Protein AF-0000000082826487 (afdb_homodimer)

Nearest PDB structures (foldseek):
  9has-assembly1_AA  TM=6.630E-01  e=3.388E-01  Leviviridae sp.
  8f2u-assembly1_F  TM=4.930E-01  e=2.114E+00  Homo sapiens
  4zp4-assembly1_A  TM=3.853E-01  e=1.980E+00  Mus musculus
  4zqd-assembly2_C  TM=3.863E-01  e=3.807E+00  Mus musculus
  9has-assembly1_AA  TM=6.636E-01  e=4.275E-01  Leviviridae sp.

Structure (mmCIF, N/CA/C/O backbone):
data_AF-0000000082826487-model_v1
#
loop_
_entity.id
_entity.type
_entity.pdbx_description
1 polymer 'Uncharacterized protein'
#
loop_
_atom_site.group_PDB
_atom_site.id
_atom_site.type_symbol
_atom_site.label_atom_id
_atom_site.label_alt_id
_atom_site.label_comp_id
_atom_site.label_asym_id
_atom_site.label_entity_id
_atom_site.label_seq_id
_atom_site.pdbx_PDB_ins_code
_atom_site.Cartn_x
_atom_site.Cartn_y
_atom_site.Cartn_z
_atom_site.occupancy
_atom_site.B_iso_or_equiv
_atom_site.auth_seq_id
_atom_site.auth_comp_id
_atom_site.auth_asym_id
_atom_site.auth_atom_id
_atom_site.pdbx_PDB_model_num
ATOM 1 N N . MET A 1 1 ? -10.523 9 4.219 1 90.69 1 MET A N 1
ATOM 2 C CA . MET A 1 1 ? -9.828 7.992 3.424 1 90.69 1 MET A CA 1
ATOM 3 C C . MET A 1 1 ? -9.422 6.809 4.289 1 90.69 1 MET A C 1
ATOM 5 O O . MET A 1 1 ? -9.039 6.98 5.449 1 90.69 1 MET A O 1
ATOM 9 N N . PHE A 1 2 ? -9.648 5.539 3.699 1 90.88 2 PHE A N 1
ATOM 10 C CA . PHE A 1 2 ? -9.273 4.305 4.379 1 90.88 2 PHE A CA 1
ATOM 11 C C . PHE A 1 2 ? -8.375 3.451 3.492 1 90.88 2 PHE A C 1
ATOM 13 O O . PHE A 1 2 ? -8.664 3.262 2.309 1 90.88 2 PHE A O 1
ATOM 20 N N . THR A 1 3 ? -7.227 3.084 4.102 1 95.75 3 THR A N 1
ATOM 21 C CA . THR A 1 3 ? -6.344 2.127 3.445 1 95.75 3 THR A CA 1
ATOM 22 C C . THR A 1 3 ? -6.402 0.769 4.141 1 95.75 3 THR A C 1
ATOM 24 O O . THR A 1 3 ? -6.414 0.695 5.371 1 95.75 3 THR A O 1
ATOM 27 N N . ALA A 1 4 ? -6.508 -0.257 3.336 1 96.12 4 ALA A N 1
ATOM 28 C CA . ALA A 1 4 ? -6.723 -1.567 3.945 1 96.12 4 ALA A CA 1
ATOM 29 C C . ALA A 1 4 ? -5.953 -2.652 3.197 1 96.12 4 ALA A C 1
ATOM 31 O O . ALA A 1 4 ? -5.559 -2.459 2.045 1 96.12 4 ALA A O 1
ATOM 32 N N . LEU A 1 5 ? -5.633 -3.723 3.859 1 97.25 5 LEU A N 1
ATOM 33 C CA . LEU A 1 5 ? -5.172 -5.004 3.334 1 97.25 5 LEU A CA 1
ATOM 34 C C . LEU A 1 5 ? -6.215 -6.09 3.561 1 97.25 5 LEU A C 1
ATOM 36 O O . LEU A 1 5 ? -6.645 -6.32 4.695 1 97.25 5 LEU A O 1
ATOM 40 N N . LYS A 1 6 ? -6.695 -6.699 2.543 1 96.56 6 LYS A N 1
ATOM 41 C CA . LYS A 1 6 ? -7.66 -7.793 2.627 1 96.56 6 LYS A CA 1
ATOM 42 C C . LYS A 1 6 ? -7.133 -9.047 1.927 1 96.56 6 LYS A C 1
ATOM 44 O O . LYS A 1 6 ? -6.539 -8.953 0.851 1 96.56 6 LYS A O 1
ATOM 49 N N . GLN A 1 7 ? -7.324 -10.156 2.541 1 97.31 7 GLN A N 1
ATOM 50 C CA . GLN A 1 7 ? -7.023 -11.414 1.879 1 97.31 7 GLN A CA 1
ATOM 51 C C . GLN A 1 7 ? -8.172 -11.852 0.968 1 97.31 7 GLN A C 1
ATOM 53 O O . GLN A 1 7 ? -9.32 -11.914 1.398 1 97.31 7 GLN A O 1
ATOM 58 N N . VAL A 1 8 ? -7.824 -12.125 -0.253 1 97.38 8 VAL A N 1
ATOM 59 C CA . VAL A 1 8 ? -8.805 -12.539 -1.252 1 97.38 8 VAL A CA 1
ATOM 60 C C . VAL A 1 8 ? -8.531 -13.984 -1.676 1 97.38 8 VAL A C 1
ATOM 62 O O . VAL A 1 8 ? -7.453 -14.297 -2.176 1 97.38 8 VAL A O 1
ATOM 65 N N . LEU A 1 9 ? -9.508 -14.812 -1.494 1 97.62 9 LEU A N 1
ATOM 66 C CA . LEU A 1 9 ? -9.375 -16.203 -1.909 1 97.62 9 LEU A CA 1
ATOM 67 C C . LEU A 1 9 ? -9.07 -16.297 -3.4 1 97.62 9 LEU A C 1
ATOM 69 O O . LEU A 1 9 ? -9.664 -15.586 -4.207 1 97.62 9 LEU A O 1
ATOM 73 N N . ALA A 1 10 ? -8.141 -17.188 -3.684 1 98.12 10 ALA A N 1
ATOM 74 C CA . ALA A 1 10 ? -7.766 -17.344 -5.086 1 98.12 10 ALA A CA 1
ATOM 75 C C . ALA A 1 10 ? -7.113 -18.703 -5.32 1 98.12 10 ALA A C 1
ATOM 77 O O . ALA A 1 10 ? -6.449 -19.25 -4.434 1 98.12 10 ALA A O 1
ATOM 78 N N . ASP A 1 11 ? -7.305 -19.219 -6.543 1 98.56 11 ASP A N 1
ATOM 79 C CA . ASP A 1 11 ? -6.473 -20.312 -7.039 1 98.56 11 ASP A CA 1
ATOM 80 C C . ASP A 1 11 ? -5.137 -19.797 -7.562 1 98.56 11 ASP A C 1
ATOM 82 O O . ASP A 1 11 ? -5.074 -19.219 -8.648 1 98.56 11 ASP A O 1
ATOM 86 N N . LEU A 1 12 ?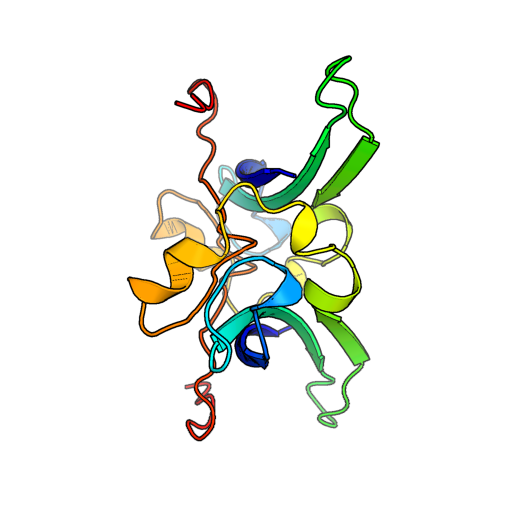 -4.043 -20.078 -6.785 1 98.62 12 LEU A N 1
ATOM 87 C CA . LEU A 1 12 ? -2.744 -19.516 -7.148 1 98.62 12 LEU A CA 1
ATOM 88 C C . LEU A 1 12 ? -1.982 -20.469 -8.07 1 98.62 12 LEU A C 1
ATOM 90 O O . LEU A 1 12 ? -0.82 -20.219 -8.398 1 98.62 12 LEU A O 1
ATOM 94 N N . THR A 1 13 ? -2.545 -21.516 -8.57 1 98.06 13 THR A N 1
ATOM 95 C CA . THR A 1 13 ? -1.834 -22.531 -9.352 1 98.06 13 THR A CA 1
ATOM 96 C C . THR A 1 13 ? -1.297 -21.922 -10.648 1 98.06 13 THR A C 1
ATOM 98 O O . THR A 1 13 ? -0.226 -22.312 -11.117 1 98.06 13 THR A O 1
ATOM 101 N N . LEU A 1 14 ? -2.014 -20.969 -11.188 1 96.12 14 LEU A N 1
ATOM 102 C CA . LEU A 1 14 ? -1.577 -20.344 -12.422 1 96.12 14 LEU A CA 1
ATOM 103 C C . LEU A 1 14 ? -0.259 -19.594 -12.219 1 96.12 14 LEU A C 1
ATOM 105 O O . LEU A 1 14 ? 0.452 -19.312 -13.188 1 96.12 14 LEU A O 1
ATOM 109 N N . TYR A 1 15 ? 0.013 -19.312 -11.008 1 97.62 15 TYR A N 1
ATOM 110 C CA . TYR A 1 15 ? 1.234 -18.578 -10.703 1 97.62 15 TYR A CA 1
ATOM 111 C C . TYR A 1 15 ? 2.287 -19.484 -10.094 1 97.62 15 TYR A C 1
ATOM 113 O O . TYR A 1 15 ? 3.377 -19.047 -9.734 1 97.62 15 TYR A O 1
ATOM 121 N N . GLY A 1 16 ? 1.922 -20.797 -9.883 1 98.06 16 GLY A N 1
ATOM 122 C CA . GLY A 1 16 ? 2.871 -21.719 -9.297 1 98.06 16 GLY A CA 1
ATOM 123 C C . GLY A 1 16 ? 2.703 -21.875 -7.793 1 98.06 16 GLY A C 1
ATOM 124 O O . GLY A 1 16 ? 3.625 -22.312 -7.105 1 98.06 16 GLY A O 1
ATOM 125 N N . GLY A 1 17 ? 1.586 -21.391 -7.246 1 98.38 17 GLY A N 1
ATOM 126 C CA . GLY A 1 17 ? 1.3 -21.484 -5.824 1 98.38 17 GLY A CA 1
ATOM 127 C C . GLY A 1 17 ? 0.197 -22.484 -5.504 1 98.38 17 GLY A C 1
ATOM 128 O O . GLY A 1 17 ? -0.167 -23.297 -6.348 1 98.38 17 GLY A O 1
ATOM 129 N N . PRO A 1 18 ? -0.255 -22.438 -4.27 1 98.44 18 PRO A N 1
ATOM 130 C CA . PRO A 1 18 ? -1.295 -23.391 -3.869 1 98.44 18 PRO A CA 1
ATOM 131 C C . PRO A 1 18 ? -2.646 -23.094 -4.516 1 98.44 18 PRO A C 1
ATOM 133 O O . PRO A 1 18 ? -2.945 -21.938 -4.824 1 98.44 18 PRO A O 1
ATOM 136 N N . ALA A 1 19 ? -3.518 -24.109 -4.664 1 98.31 19 ALA A N 1
ATOM 137 C CA . ALA A 1 19 ? -4.852 -23.969 -5.238 1 98.31 19 ALA A CA 1
ATOM 138 C C . ALA A 1 19 ? -5.773 -23.203 -4.293 1 98.31 19 ALA A C 1
ATOM 140 O O . ALA A 1 19 ? -6.59 -22.391 -4.73 1 98.31 19 ALA A O 1
ATOM 141 N N . ASP A 1 20 ? -5.602 -23.453 -2.994 1 97.94 20 ASP A N 1
ATOM 142 C CA . ASP A 1 20 ? -6.414 -22.797 -1.979 1 97.94 20 ASP A CA 1
ATOM 143 C C . ASP A 1 20 ? -5.66 -21.625 -1.346 1 97.94 20 ASP A C 1
ATOM 145 O O . ASP A 1 20 ? -5.547 -21.547 -0.12 1 97.94 20 ASP A O 1
ATOM 149 N N . GLY A 1 21 ? -5.273 -20.672 -2.236 1 98.25 21 GLY A N 1
ATOM 150 C CA . GLY A 1 21 ? -4.445 -19.594 -1.744 1 98.25 21 GLY A CA 1
ATOM 151 C C . GLY A 1 21 ? -5.211 -18.297 -1.556 1 98.25 21 GLY A C 1
ATOM 152 O O . GLY A 1 21 ? -6.441 -18.281 -1.633 1 98.25 21 GLY A O 1
ATOM 153 N N . TYR A 1 22 ? -4.52 -17.25 -1.188 1 98.38 22 TYR A N 1
ATOM 154 C CA . TYR A 1 22 ? -5.016 -15.891 -1.024 1 98.38 22 TYR A CA 1
ATOM 155 C C . TYR A 1 22 ? -4.031 -14.883 -1.605 1 98.38 22 TYR A C 1
ATOM 157 O O . TYR A 1 22 ? -2.816 -15.07 -1.52 1 98.38 22 TYR A O 1
ATOM 165 N N . PHE A 1 23 ? -4.605 -13.797 -2.197 1 98.25 23 PHE A N 1
ATOM 166 C CA . PHE A 1 23 ? -3.816 -12.594 -2.447 1 98.25 23 PHE A CA 1
ATOM 167 C C . PHE A 1 23 ? -3.893 -11.641 -1.261 1 98.25 23 PHE A C 1
ATOM 169 O O . PHE A 1 23 ? -4.953 -11.484 -0.654 1 98.25 23 PHE A O 1
ATOM 176 N N . ASP A 1 24 ? -2.846 -11.047 -0.931 1 97.38 24 ASP A N 1
ATOM 177 C CA . ASP A 1 24 ? -2.926 -9.766 -0.223 1 97.38 24 ASP A CA 1
ATOM 178 C C . ASP A 1 24 ? -3.334 -8.641 -1.168 1 97.38 24 ASP A C 1
ATOM 180 O O . ASP A 1 24 ? -2.582 -8.281 -2.076 1 97.38 24 ASP A O 1
ATOM 184 N N . ASN A 1 25 ? -4.535 -8.109 -0.946 1 97.75 25 ASN A N 1
ATOM 185 C CA . ASN A 1 25 ? -5.035 -7.027 -1.784 1 97.75 25 ASN A CA 1
ATOM 186 C C . ASN A 1 25 ? -5.062 -5.699 -1.029 1 97.75 25 ASN A C 1
ATOM 188 O O . ASN A 1 25 ? -5.852 -5.527 -0.101 1 97.75 25 ASN A O 1
ATOM 192 N N . TYR A 1 26 ? -4.156 -4.773 -1.358 1 97.31 26 TYR A N 1
ATOM 193 C CA . TYR A 1 26 ? -4.094 -3.436 -0.778 1 97.31 26 TYR A CA 1
ATOM 194 C C . TYR A 1 26 ? -5.07 -2.494 -1.472 1 97.31 26 TYR A C 1
ATOM 196 O O . TYR A 1 26 ? -5.188 -2.508 -2.699 1 97.31 26 TYR A O 1
ATOM 204 N N . SER A 1 27 ? -5.762 -1.698 -0.681 1 96.81 27 SER A N 1
ATOM 205 C CA . SER A 1 27 ? -6.766 -0.821 -1.273 1 96.81 27 SER A CA 1
ATOM 206 C C . SER A 1 27 ? -6.785 0.539 -0.584 1 96.81 27 SER A C 1
ATOM 208 O O . SER A 1 27 ? -6.301 0.678 0.541 1 96.81 27 SER A O 1
ATOM 210 N N . ILE A 1 28 ? -7.207 1.545 -1.318 1 96.44 28 ILE A N 1
ATOM 211 C CA . ILE A 1 28 ? -7.508 2.893 -0.847 1 96.44 28 ILE A CA 1
ATOM 212 C C . ILE A 1 28 ? -8.961 3.238 -1.166 1 96.44 28 ILE A C 1
ATOM 214 O O . ILE A 1 28 ? -9.414 3.045 -2.295 1 96.44 28 ILE A O 1
ATOM 218 N N . GLN A 1 29 ? -9.672 3.666 -0.115 1 95.38 29 GLN A N 1
ATOM 219 C CA . GLN A 1 29 ? -11.047 4.07 -0.372 1 95.38 29 GLN A CA 1
ATOM 220 C C . GLN A 1 29 ? -11.352 5.426 0.261 1 95.38 29 GLN A C 1
ATOM 222 O O . GLN A 1 29 ? -10.797 5.766 1.307 1 95.38 29 GLN A O 1
ATOM 227 N N . LYS A 1 30 ? -12.086 6.188 -0.453 1 93.94 30 LYS A N 1
ATOM 228 C CA . LYS A 1 30 ? -12.641 7.422 0.096 1 93.94 30 LYS A CA 1
ATOM 229 C C . LYS A 1 30 ? -14.156 7.336 0.226 1 93.94 30 LYS A C 1
ATOM 231 O O . LYS A 1 30 ? -14.844 6.906 -0.705 1 93.94 30 LYS A O 1
ATOM 236 N N . VAL A 1 31 ? -14.594 7.68 1.401 1 92.38 31 VAL A N 1
ATOM 237 C CA . VAL A 1 31 ? -16.031 7.645 1.679 1 92.38 31 VAL A CA 1
ATOM 238 C C . VAL A 1 31 ? -16.5 9.031 2.096 1 92.38 31 VAL A C 1
ATOM 240 O O . VAL A 1 31 ? -15.758 9.797 2.703 1 92.38 31 VAL A O 1
ATOM 243 N N . ASP A 1 32 ? -17.75 9.32 1.634 1 93.19 32 ASP A N 1
ATOM 244 C CA . ASP A 1 32 ? -18.391 10.5 2.201 1 93.19 32 ASP A CA 1
ATOM 245 C C . ASP A 1 32 ? -18.703 10.297 3.684 1 93.19 32 ASP A C 1
ATOM 247 O O . ASP A 1 32 ? -19.422 9.375 4.055 1 93.19 32 ASP A O 1
ATOM 251 N N . LEU A 1 33 ? -18.094 11.188 4.414 1 85.62 33 LEU A N 1
ATOM 252 C CA . LEU A 1 33 ? -18.203 10.969 5.852 1 85.62 33 LEU A CA 1
ATOM 253 C C . LEU A 1 33 ? -19.625 11.242 6.332 1 85.62 33 LEU A C 1
ATOM 255 O O . LEU A 1 33 ? -20.062 10.68 7.344 1 85.62 33 LEU A O 1
ATOM 259 N N . GLU A 1 34 ? -20.375 12.109 5.598 1 93.12 34 GLU A N 1
ATOM 260 C CA . GLU A 1 34 ? -21.734 12.461 5.992 1 93.12 34 GLU A CA 1
ATOM 261 C C . GLU A 1 34 ? -22.734 11.398 5.539 1 93.12 34 GLU A C 1
ATOM 263 O O . GLU A 1 34 ? -23.594 10.977 6.309 1 93.12 34 GLU A O 1
ATOM 268 N N . THR A 1 35 ? -22.594 10.828 4.375 1 95.19 35 THR A N 1
ATOM 269 C CA . THR A 1 35 ? -23.594 9.93 3.799 1 95.19 35 THR A CA 1
ATOM 270 C C . THR A 1 35 ? -23.125 8.484 3.883 1 95.19 35 THR A C 1
ATOM 272 O O . THR A 1 35 ? -23.938 7.559 3.789 1 95.19 35 THR A O 1
ATOM 275 N N . GLY A 1 36 ? -21.844 8.281 3.918 1 90.94 36 GLY A N 1
ATOM 276 C CA . GLY A 1 36 ? -21.281 6.945 3.91 1 90.94 36 GLY A CA 1
ATOM 277 C C . GLY A 1 36 ? -21.062 6.391 2.514 1 90.94 36 GLY A C 1
ATOM 278 O O . GLY A 1 36 ? -20.703 5.227 2.35 1 90.94 36 GLY A O 1
ATOM 279 N N . GLU A 1 37 ? -21.266 7.242 1.544 1 95.44 37 GLU A N 1
ATOM 280 C CA . GLU A 1 37 ? -21.141 6.797 0.159 1 95.44 37 GLU A CA 1
ATOM 281 C C . GLU A 1 37 ? -19.688 6.652 -0.251 1 95.44 37 GLU A C 1
ATOM 283 O O . GLU A 1 37 ? -18.844 7.496 0.089 1 95.44 37 GLU A O 1
ATOM 288 N N . LEU A 1 38 ? -19.391 5.516 -1.024 1 94.75 38 LEU A N 1
ATOM 289 C CA . LEU A 1 38 ? -18.047 5.309 -1.578 1 94.75 38 LEU A CA 1
ATOM 290 C C . LEU A 1 38 ? -17.781 6.285 -2.715 1 94.75 38 LEU A C 1
ATOM 292 O O . LEU A 1 38 ? -18.484 6.289 -3.723 1 94.75 38 LEU A O 1
ATOM 296 N N . LEU A 1 39 ? -16.766 7.191 -2.527 1 94.38 39 LEU A N 1
ATOM 297 C CA . LEU A 1 39 ? -16.422 8.211 -3.514 1 94.38 39 LEU A CA 1
ATOM 298 C C . LEU A 1 39 ? -15.312 7.734 -4.434 1 94.38 39 LEU A C 1
ATOM 300 O O . LEU A 1 39 ? -15.258 8.109 -5.605 1 94.38 39 LEU A O 1
ATOM 304 N N . PHE A 1 40 ? -14.484 6.969 -3.955 1 93.94 40 PHE A N 1
ATOM 305 C CA . PHE A 1 40 ? -13.305 6.5 -4.676 1 93.94 40 PHE A CA 1
ATOM 306 C C . PHE A 1 40 ? -12.852 5.141 -4.152 1 93.94 40 PHE A C 1
ATOM 308 O O . PHE A 1 40 ? -12.898 4.891 -2.945 1 93.94 40 PHE A O 1
ATOM 315 N N . PHE A 1 41 ? -12.469 4.242 -4.992 1 95.94 41 PHE A N 1
ATOM 316 C CA . PHE A 1 41 ? -11.914 2.953 -4.605 1 95.94 41 PHE A CA 1
ATOM 317 C C . PHE A 1 41 ? -10.812 2.525 -5.57 1 95.94 41 PHE A C 1
ATOM 319 O O . PHE A 1 41 ? -11 2.564 -6.785 1 95.94 41 PHE A O 1
ATOM 326 N N . TRP A 1 42 ? -9.68 2.32 -5.059 1 96.31 42 TRP A N 1
ATOM 327 C CA . TRP A 1 42 ? -8.523 1.783 -5.777 1 96.31 42 TRP A CA 1
ATOM 328 C C . TRP A 1 42 ? -7.98 0.541 -5.082 1 96.31 42 TRP A C 1
ATOM 330 O O . TRP A 1 42 ? -7.91 0.491 -3.85 1 96.31 42 TRP A O 1
ATOM 340 N N . ASN A 1 43 ? -7.691 -0.5 -5.789 1 96.69 43 ASN A N 1
ATOM 341 C CA . ASN A 1 43 ? -6.988 -1.634 -5.199 1 96.69 43 ASN A CA 1
ATOM 342 C C . ASN A 1 43 ? -5.895 -2.156 -6.121 1 96.69 43 ASN A C 1
ATOM 344 O O . ASN A 1 43 ? -6.012 -2.064 -7.348 1 96.69 43 ASN A O 1
ATOM 348 N N . VAL A 1 44 ? -4.871 -2.734 -5.613 1 96.69 44 VAL A N 1
ATOM 349 C CA . VAL A 1 44 ? -3.65 -3.059 -6.348 1 96.69 44 VAL A CA 1
ATOM 350 C C . VAL A 1 44 ? -3.93 -4.184 -7.344 1 96.69 44 VAL A C 1
ATOM 352 O O . VAL A 1 44 ? -3.393 -4.184 -8.453 1 96.69 44 VAL A O 1
ATOM 355 N N . LEU A 1 45 ? -4.816 -5.117 -7.062 1 97.25 45 LEU A N 1
ATOM 356 C CA . LEU A 1 45 ? -5.055 -6.262 -7.941 1 97.25 45 LEU A CA 1
ATOM 357 C C . LEU A 1 45 ? -5.723 -5.816 -9.234 1 97.25 45 LEU A C 1
ATOM 359 O O . LEU A 1 45 ? -5.633 -6.508 -10.258 1 97.25 45 LEU A O 1
ATOM 363 N N . ALA A 1 46 ? -6.383 -4.605 -9.195 1 95.31 46 ALA A N 1
ATOM 364 C CA . ALA A 1 46 ? -7.035 -4.074 -10.391 1 95.31 46 ALA A CA 1
ATOM 365 C C . ALA A 1 46 ? -6.027 -3.369 -11.297 1 95.31 46 ALA A C 1
ATOM 367 O O . ALA A 1 46 ? -6.324 -3.084 -12.461 1 95.31 46 ALA A O 1
ATOM 368 N N . HIS A 1 47 ? -4.781 -3.111 -10.828 1 93.44 47 HIS A N 1
ATOM 369 C CA . HIS A 1 47 ? -3.895 -2.223 -11.578 1 93.44 47 HIS A CA 1
ATOM 370 C C . HIS A 1 47 ? -2.535 -2.871 -11.812 1 93.44 47 HIS A C 1
ATOM 372 O O . HIS A 1 47 ? -1.791 -2.457 -12.703 1 93.44 47 HIS A O 1
ATOM 378 N N . VAL A 1 48 ? -2.211 -3.846 -10.977 1 94.19 48 VAL A N 1
ATOM 379 C CA . VAL A 1 48 ? -0.903 -4.484 -11.078 1 94.19 48 VAL A CA 1
ATOM 380 C C . VAL A 1 48 ? -1.076 -5.992 -11.25 1 94.19 48 VAL A C 1
ATOM 382 O O . VAL A 1 48 ? -1.81 -6.633 -10.492 1 94.19 48 VAL A O 1
ATOM 385 N N . ASP A 1 49 ? -0.385 -6.566 -12.195 1 94.62 49 ASP A N 1
ATOM 386 C CA . ASP A 1 49 ? -0.416 -8.008 -12.422 1 94.62 49 ASP A CA 1
ATOM 387 C C . ASP A 1 49 ? 0.447 -8.742 -11.398 1 94.62 49 ASP A C 1
ATOM 389 O O . ASP A 1 49 ? 1.66 -8.539 -11.336 1 94.62 49 ASP A O 1
ATOM 393 N N . PRO A 1 50 ? -0.177 -9.648 -10.594 1 96.44 50 PRO A N 1
ATOM 394 C CA . PRO A 1 50 ? 0.623 -10.391 -9.617 1 96.44 50 PRO A CA 1
ATOM 395 C C . PRO A 1 50 ? 1.771 -11.164 -10.266 1 96.44 50 PRO A C 1
ATOM 397 O O . PRO A 1 50 ? 2.754 -11.492 -9.594 1 96.44 50 PRO A O 1
ATOM 400 N N . GLU A 1 51 ? 1.644 -11.383 -11.508 1 94.38 51 GLU A N 1
ATOM 401 C CA . GLU A 1 51 ? 2.699 -12.102 -12.211 1 94.38 51 GLU A CA 1
ATOM 402 C C . GLU A 1 51 ? 4.012 -11.32 -12.188 1 94.38 51 GLU A C 1
ATOM 404 O O . GLU A 1 51 ? 5.086 -11.898 -12.359 1 94.38 51 GLU A O 1
ATOM 409 N N . ASP A 1 52 ? 3.889 -10.031 -11.984 1 92.81 52 ASP A N 1
ATOM 410 C CA . ASP A 1 52 ? 5.066 -9.172 -11.992 1 92.81 52 ASP A CA 1
ATOM 411 C C . ASP A 1 52 ? 5.785 -9.219 -10.641 1 92.81 52 ASP A C 1
ATOM 413 O O . ASP A 1 52 ? 6.852 -8.625 -10.484 1 92.81 52 ASP A O 1
ATOM 417 N N . SER A 1 53 ? 5.207 -9.969 -9.664 1 94.38 53 SER A N 1
ATOM 418 C CA . SER A 1 53 ? 5.762 -9.992 -8.312 1 94.38 53 SER A CA 1
ATOM 419 C C . SER A 1 53 ? 7.18 -10.555 -8.305 1 94.38 53 SER A C 1
ATOM 421 O O . SER A 1 53 ? 7.477 -11.508 -9.031 1 94.38 53 SER A O 1
ATOM 423 N N . MET A 1 54 ? 8.016 -9.977 -7.422 1 91.62 54 MET A N 1
ATOM 424 C CA . MET A 1 54 ? 9.359 -10.516 -7.223 1 91.62 54 MET A CA 1
ATOM 425 C C . MET A 1 54 ? 9.336 -11.703 -6.258 1 91.62 54 MET A C 1
ATOM 427 O O . MET A 1 54 ? 10.312 -12.445 -6.152 1 91.62 54 MET A O 1
ATOM 431 N N . LEU A 1 55 ? 8.273 -11.844 -5.547 1 94.94 55 LEU A N 1
ATOM 432 C CA . LEU A 1 55 ? 8.078 -12.984 -4.66 1 94.94 55 LEU A CA 1
ATOM 433 C C . LEU A 1 55 ? 7.332 -14.109 -5.379 1 94.94 55 LEU A C 1
ATOM 435 O O . LEU A 1 55 ? 6.297 -13.875 -6.004 1 94.94 55 LEU A O 1
ATOM 439 N N . PRO A 1 56 ? 7.91 -15.289 -5.348 1 97.06 56 PRO A N 1
ATOM 440 C CA . PRO A 1 56 ? 7.199 -16.391 -6.008 1 97.06 56 PRO A CA 1
ATOM 441 C C . PRO A 1 56 ? 5.914 -16.781 -5.281 1 97.06 56 PRO A C 1
ATOM 443 O O . PRO A 1 56 ? 5.855 -16.734 -4.051 1 97.06 56 PRO A O 1
ATOM 446 N N . ALA A 1 57 ? 4.902 -17.219 -6.004 1 98.25 57 ALA A N 1
ATOM 447 C CA . ALA A 1 57 ? 3.631 -17.625 -5.414 1 98.25 57 ALA A CA 1
ATOM 448 C C . ALA A 1 57 ? 3.818 -18.828 -4.484 1 98.25 57 ALA A C 1
ATOM 450 O O . ALA A 1 57 ? 3.027 -19.031 -3.559 1 98.25 57 ALA A O 1
ATOM 451 N N . SER A 1 58 ? 4.816 -19.562 -4.688 1 98.25 58 SER A N 1
ATOM 452 C CA . SER A 1 58 ? 5.098 -20.719 -3.838 1 98.25 58 SER A CA 1
ATOM 453 C C . SER A 1 58 ? 5.422 -20.281 -2.412 1 98.25 58 SER A C 1
ATOM 455 O O . SER A 1 58 ? 5.309 -21.078 -1.478 1 98.25 58 SER A O 1
ATOM 457 N N . SER A 1 59 ? 5.832 -19.016 -2.275 1 97.94 59 SER A N 1
ATOM 458 C CA . SER A 1 59 ? 6.117 -18.531 -0.935 1 97.94 59 SER A CA 1
ATOM 459 C C . SER A 1 59 ? 4.863 -18.516 -0.068 1 97.94 59 SER A C 1
ATOM 461 O O . SER A 1 59 ? 4.949 -18.484 1.161 1 97.94 59 SER A O 1
ATOM 463 N N . ALA A 1 60 ? 3.676 -18.609 -0.658 1 98.25 60 ALA A N 1
ATOM 464 C CA . ALA A 1 60 ? 2.408 -18.625 0.067 1 98.25 60 ALA A CA 1
ATOM 465 C C . ALA A 1 60 ? 2.33 -19.828 1.008 1 98.25 60 ALA A C 1
ATOM 467 O O . ALA A 1 60 ? 1.753 -19.734 2.094 1 98.25 60 ALA A O 1
ATOM 468 N N . ALA A 1 61 ? 2.924 -20.891 0.645 1 97.56 61 ALA A N 1
ATOM 469 C CA . ALA A 1 61 ? 2.844 -22.125 1.412 1 97.56 61 ALA A CA 1
ATOM 470 C C . ALA A 1 61 ? 3.396 -21.938 2.822 1 97.56 61 ALA A C 1
ATOM 472 O O . ALA A 1 61 ? 2.947 -22.594 3.766 1 97.56 61 ALA A O 1
ATOM 473 N N . SER A 1 62 ? 4.305 -20.969 2.955 1 97.44 62 SER A N 1
ATOM 474 C CA . SER A 1 62 ? 4.934 -20.734 4.25 1 97.44 62 SER A CA 1
ATOM 475 C C . SER A 1 62 ? 4.223 -19.625 5.016 1 97.44 62 SER A C 1
ATOM 477 O O . SER A 1 62 ? 4.664 -19.234 6.094 1 97.44 62 SER A O 1
ATOM 479 N N . SER A 1 63 ? 3.229 -19.094 4.516 1 97 63 SER A N 1
ATOM 480 C CA . SER A 1 63 ? 2.508 -17.969 5.113 1 97 63 SER A CA 1
ATOM 481 C C . SER A 1 63 ? 1 -18.188 5.047 1 97 63 SER A C 1
ATOM 483 O O . SER A 1 63 ? 0.263 -17.312 4.578 1 97 63 SER A O 1
ATOM 485 N N . HIS A 1 64 ? 0.517 -19.406 5.465 1 97.25 64 HIS A N 1
ATOM 486 C CA . HIS A 1 64 ? -0.906 -19.734 5.539 1 97.25 64 HIS A CA 1
ATOM 487 C C . HIS A 1 64 ? -1.566 -19.625 4.168 1 97.25 64 HIS A C 1
ATOM 489 O O . HIS A 1 64 ? -2.717 -19.188 4.062 1 97.25 64 HIS A O 1
ATOM 495 N N . ASN A 1 65 ? -0.816 -19.859 3.078 1 98.25 65 ASN A N 1
ATOM 496 C CA . ASN A 1 65 ? -1.231 -19.844 1.679 1 98.25 65 ASN A CA 1
ATOM 497 C C . ASN A 1 65 ? -1.593 -18.438 1.215 1 98.25 65 ASN A C 1
ATOM 499 O O . ASN A 1 65 ? -2.377 -18.266 0.278 1 98.25 65 ASN A O 1
ATOM 503 N N . ILE A 1 66 ? -1.08 -17.391 1.969 1 97.81 66 ILE A N 1
ATOM 504 C CA . ILE A 1 66 ? -1.224 -15.992 1.56 1 97.81 66 ILE A CA 1
ATOM 505 C C . ILE A 1 66 ? -0.002 -15.562 0.75 1 97.81 66 ILE A C 1
ATOM 507 O O . ILE A 1 66 ? 1.135 -15.695 1.211 1 97.81 66 ILE A O 1
ATOM 511 N N . TRP A 1 67 ? -0.244 -15.156 -0.48 1 98.25 67 TRP A N 1
ATOM 512 C CA . TRP A 1 67 ? 0.817 -14.602 -1.314 1 98.25 67 TRP A CA 1
ATOM 513 C C . TRP A 1 67 ? 0.848 -13.078 -1.219 1 98.25 67 TRP A C 1
ATOM 515 O O . TRP A 1 67 ? -0.051 -12.398 -1.722 1 98.25 67 TRP A O 1
ATOM 525 N N . ASP A 1 68 ? 1.872 -12.531 -0.566 1 97 68 ASP A N 1
ATOM 526 C CA . ASP A 1 68 ? 2.082 -11.086 -0.52 1 97 68 ASP A CA 1
ATOM 527 C C . ASP A 1 68 ? 2.834 -10.602 -1.757 1 97 68 ASP A C 1
ATOM 529 O O . ASP A 1 68 ? 3.965 -10.117 -1.654 1 97 68 ASP A O 1
ATOM 533 N N . CYS A 1 69 ? 2.186 -10.672 -2.805 1 96.38 69 CYS A N 1
ATOM 534 C CA . CYS A 1 69 ? 2.84 -10.445 -4.09 1 96.38 69 CYS A CA 1
ATOM 535 C C . CYS A 1 69 ? 3.232 -8.984 -4.25 1 96.38 69 CYS A C 1
ATOM 537 O O . CYS A 1 69 ? 4.02 -8.641 -5.133 1 96.38 69 CYS A O 1
ATOM 539 N N . PHE A 1 70 ? 2.756 -8.07 -3.318 1 96.38 70 PHE A N 1
ATOM 540 C CA . PHE A 1 70 ? 3.078 -6.648 -3.398 1 96.38 70 PHE A CA 1
ATOM 541 C C . PHE A 1 70 ? 3.725 -6.164 -2.105 1 96.38 70 PHE A C 1
ATOM 543 O O . PHE A 1 70 ? 3.482 -5.039 -1.666 1 96.38 70 PHE A O 1
ATOM 550 N N . HIS A 1 71 ? 4.43 -7.004 -1.507 1 93.75 71 HIS A N 1
ATOM 551 C CA . HIS A 1 71 ? 5.141 -6.66 -0.281 1 93.75 71 HIS A CA 1
ATOM 552 C C . HIS A 1 71 ? 5.969 -5.391 -0.462 1 93.75 71 HIS A C 1
ATOM 554 O O . HIS A 1 71 ? 6.695 -5.254 -1.446 1 93.75 71 HIS A O 1
ATOM 560 N N . VAL A 1 72 ? 5.852 -4.473 0.424 1 94.5 72 VAL A N 1
ATOM 561 C CA . VAL A 1 72 ? 6.523 -3.182 0.32 1 94.5 72 VAL A CA 1
ATOM 562 C C . VAL A 1 72 ? 7.84 -3.217 1.09 1 94.5 72 VAL A C 1
ATOM 564 O O . VAL A 1 72 ? 7.867 -3.578 2.27 1 94.5 72 VAL A O 1
ATOM 567 N N . ASN A 1 73 ? 8.945 -2.807 0.401 1 91.31 73 ASN A N 1
ATOM 568 C CA . ASN A 1 73 ? 10.266 -2.67 1.017 1 91.31 73 ASN A CA 1
ATOM 569 C C . ASN A 1 73 ? 10.555 -1.223 1.4 1 91.31 73 ASN A C 1
ATOM 571 O O . ASN A 1 73 ? 10.273 -0.303 0.633 1 91.31 73 ASN A O 1
ATOM 575 N N . SER A 1 74 ? 11.055 -1.066 2.572 1 91.75 74 SER A N 1
ATOM 576 C CA . SER A 1 74 ? 11.484 0.279 2.941 1 91.75 74 SER A CA 1
ATOM 577 C C . SER A 1 74 ? 12.781 0.659 2.236 1 91.75 74 SER A C 1
ATOM 579 O O . SER A 1 74 ? 13.695 -0.161 2.119 1 91.75 74 SER A O 1
ATOM 581 N N . VAL A 1 75 ? 12.766 1.816 1.648 1 87 75 VAL A N 1
ATOM 582 C CA . VAL A 1 75 ? 13.961 2.309 0.981 1 87 75 VAL A CA 1
ATOM 583 C C . VAL A 1 75 ? 14.547 3.48 1.767 1 87 75 VAL A C 1
ATOM 585 O O . VAL A 1 75 ? 13.836 4.434 2.096 1 87 75 VAL A O 1
ATOM 588 N N . GLU A 1 76 ? 15.562 3.275 2.508 1 71.25 76 GLU A N 1
ATOM 589 C CA . GLU A 1 76 ? 16.281 4.371 3.156 1 71.25 76 GLU A CA 1
ATOM 590 C C . GLU A 1 76 ? 17.156 5.129 2.16 1 71.25 76 GLU A C 1
ATOM 592 O O . GLU A 1 76 ? 17.734 4.527 1.261 1 71.25 76 GLU A O 1
ATOM 597 N N . GLU A 1 77 ? 16.891 6.445 2.186 1 59.94 77 GLU A N 1
ATOM 598 C CA . GLU A 1 77 ? 17.859 7.199 1.39 1 59.94 77 GLU A CA 1
ATOM 599 C C . GLU A 1 77 ? 19.297 6.863 1.793 1 59.94 77 GLU A C 1
ATOM 601 O O . GLU A 1 77 ? 19.609 6.766 2.982 1 59.94 77 GLU A O 1
ATOM 606 N N . GLY A 1 78 ? 20.094 6.438 0.847 1 54.34 78 GLY A N 1
ATOM 607 C CA . GLY A 1 78 ? 21.484 6.012 0.925 1 54.34 78 GLY A CA 1
ATOM 608 C C . GLY A 1 78 ? 21.656 4.504 0.884 1 54.34 78 GLY A C 1
ATOM 609 O O . GLY A 1 78 ? 22.766 3.998 0.823 1 54.34 78 GLY A O 1
ATOM 610 N N . ARG A 1 79 ? 20.594 3.982 1.386 1 46.84 79 ARG A N 1
ATOM 611 C CA . ARG A 1 79 ? 20.828 2.545 1.349 1 46.84 79 ARG A CA 1
ATOM 612 C C . ARG A 1 79 ? 20.406 1.953 0.007 1 46.84 79 ARG A C 1
ATOM 614 O O . ARG A 1 79 ? 19.344 2.299 -0.524 1 46.84 79 ARG A O 1
ATOM 621 N N . THR A 1 80 ? 21.281 1.601 -0.756 1 40.56 80 THR A N 1
ATOM 622 C CA . THR A 1 80 ? 21.156 0.836 -1.991 1 40.56 80 THR A CA 1
ATOM 623 C C . THR A 1 80 ? 20.25 -0.375 -1.781 1 40.56 80 THR A C 1
ATOM 625 O O . THR A 1 80 ? 20.391 -1.104 -0.798 1 40.56 80 THR A O 1
ATOM 628 N N . ILE A 1 81 ? 19.078 -0.383 -2.404 1 45.75 81 ILE A N 1
ATOM 629 C CA . ILE A 1 81 ? 18.234 -1.568 -2.402 1 45.75 81 ILE A CA 1
ATOM 630 C C . ILE A 1 81 ? 19.016 -2.764 -2.945 1 45.75 81 ILE A C 1
ATOM 632 O O . ILE A 1 81 ? 19.562 -2.705 -4.047 1 45.75 81 ILE A O 1
ATOM 636 N N . HIS A 1 82 ? 19.547 -3.604 -2.025 1 39.88 82 HIS A N 1
ATOM 637 C CA . HIS A 1 82 ? 20.203 -4.809 -2.512 1 39.88 82 HIS A CA 1
ATOM 638 C C . HIS A 1 82 ? 19.203 -5.941 -2.717 1 39.88 82 HIS A C 1
ATOM 640 O O . HIS A 1 82 ? 18.328 -6.156 -1.884 1 39.88 82 HIS A O 1
ATOM 646 N N . PHE A 1 83 ? 18.938 -6.125 -3.951 1 40.97 83 PHE A N 1
ATOM 647 C CA . PHE A 1 83 ? 18.203 -7.328 -4.336 1 40.97 83 PHE A CA 1
ATOM 648 C C . PHE A 1 83 ? 19.094 -8.555 -4.25 1 40.97 83 PHE A C 1
ATOM 650 O O . PHE A 1 83 ? 20.203 -8.562 -4.793 1 40.97 83 PHE A O 1
ATOM 657 N N . SER A 1 84 ? 19.281 -8.945 -2.994 1 37.47 84 SER A N 1
ATOM 658 C CA . SER A 1 84 ? 20.031 -10.188 -3.049 1 37.47 84 SER A CA 1
ATOM 659 C C . SER A 1 84 ? 19.141 -11.359 -3.439 1 37.47 84 SER A C 1
ATOM 661 O O . SER A 1 84 ? 17.938 -11.344 -3.178 1 37.47 84 SER A O 1
ATOM 663 N N . MET B 1 1 ? 8.664 -6.074 -11.148 1 90.69 1 MET B N 1
ATOM 664 C CA . MET B 1 1 ? 7.949 -5.055 -10.391 1 90.69 1 MET B CA 1
ATOM 665 C C . MET B 1 1 ? 8.555 -4.895 -8.992 1 90.69 1 MET B C 1
ATOM 667 O O . MET B 1 1 ? 8.961 -5.879 -8.375 1 90.69 1 MET B O 1
ATOM 671 N N . PHE B 1 2 ? 8.703 -3.541 -8.57 1 90.88 2 PHE B N 1
ATOM 672 C CA . PHE B 1 2 ? 9.227 -3.217 -7.246 1 90.88 2 PHE B CA 1
ATOM 673 C C . PHE B 1 2 ? 8.266 -2.299 -6.496 1 90.88 2 PHE B C 1
ATOM 675 O O . PHE B 1 2 ? 7.773 -1.316 -7.059 1 90.88 2 PHE B O 1
ATOM 682 N N . THR B 1 3 ? 7.941 -2.781 -5.273 1 95.69 3 THR B N 1
ATOM 683 C CA . THR B 1 3 ? 7.16 -1.94 -4.375 1 95.69 3 THR B CA 1
ATOM 684 C C . THR B 1 3 ? 8.031 -1.411 -3.238 1 95.69 3 THR B C 1
ATOM 686 O O . THR B 1 3 ? 8.836 -2.152 -2.668 1 95.69 3 THR B O 1
ATOM 689 N N . ALA B 1 4 ? 7.891 -0.118 -2.98 1 96.19 4 ALA B N 1
ATOM 690 C CA . ALA B 1 4 ? 8.805 0.479 -2.008 1 96.19 4 ALA B CA 1
ATOM 691 C C . ALA B 1 4 ? 8.078 1.501 -1.134 1 96.19 4 ALA B C 1
ATOM 693 O O . ALA B 1 4 ? 7.012 1.995 -1.5 1 96.19 4 ALA B O 1
ATOM 694 N N . LEU B 1 5 ? 8.555 1.727 0.045 1 97.25 5 LEU B N 1
ATOM 695 C CA . LEU B 1 5 ? 8.258 2.838 0.942 1 97.25 5 LEU B CA 1
ATOM 696 C C . LEU B 1 5 ? 9.461 3.76 1.088 1 97.25 5 LEU B C 1
ATOM 698 O O . LEU B 1 5 ? 10.555 3.311 1.456 1 97.25 5 LEU B O 1
ATOM 702 N N . LYS B 1 6 ? 9.352 4.992 0.729 1 96.56 6 LYS B N 1
ATOM 703 C CA . LYS B 1 6 ? 10.414 5.988 0.864 1 96.56 6 LYS B CA 1
ATOM 704 C C . LYS B 1 6 ? 9.953 7.172 1.711 1 96.56 6 LYS B C 1
ATOM 706 O O . LYS B 1 6 ? 8.82 7.637 1.569 1 96.56 6 LYS B O 1
ATOM 711 N N . GLN B 1 7 ? 10.797 7.613 2.572 1 97.25 7 GLN B N 1
ATOM 712 C CA . GLN B 1 7 ? 10.523 8.844 3.305 1 97.25 7 GLN B CA 1
ATOM 713 C C . GLN B 1 7 ? 10.891 10.07 2.475 1 97.25 7 GLN B C 1
ATOM 715 O O . GLN B 1 7 ? 12.016 10.172 1.976 1 97.25 7 GLN B O 1
ATOM 720 N N . VAL B 1 8 ? 9.945 10.953 2.344 1 97.31 8 VAL B N 1
ATOM 721 C CA . VAL B 1 8 ? 10.133 12.18 1.566 1 97.31 8 VAL B CA 1
ATOM 722 C C . VAL B 1 8 ? 10.086 13.391 2.492 1 97.31 8 VAL B C 1
ATOM 724 O O . VAL B 1 8 ? 9.086 13.625 3.168 1 97.31 8 VAL B O 1
ATOM 727 N N . LEU B 1 9 ? 11.141 14.141 2.488 1 97.62 9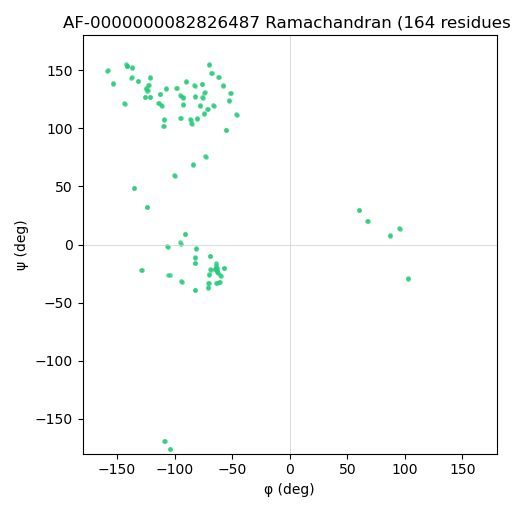 LEU B N 1
ATOM 728 C CA . LEU B 1 9 ? 11.188 15.352 3.297 1 97.62 9 LEU B CA 1
ATOM 729 C C . LEU B 1 9 ? 10.055 16.297 2.918 1 97.62 9 LEU B C 1
ATOM 731 O O . LEU B 1 9 ? 9.766 16.484 1.734 1 97.62 9 LEU B O 1
ATOM 735 N N . ALA B 1 10 ? 9.469 16.828 3.967 1 98.06 10 ALA B N 1
ATOM 736 C CA . ALA B 1 10 ? 8.359 17.75 3.715 1 98.06 10 ALA B CA 1
ATOM 737 C C . ALA B 1 10 ? 8.133 18.672 4.906 1 98.06 10 ALA B C 1
ATOM 739 O O . ALA B 1 10 ? 8.367 18.281 6.055 1 98.06 10 ALA B O 1
ATOM 740 N N . ASP B 1 11 ? 7.645 19.891 4.598 1 98.56 11 ASP B N 1
ATOM 741 C CA . ASP B 1 11 ? 7.047 20.75 5.621 1 98.56 11 ASP B CA 1
ATOM 742 C C . ASP B 1 11 ? 5.605 20.328 5.906 1 98.56 11 ASP B C 1
ATOM 744 O O . ASP B 1 11 ? 4.707 20.609 5.105 1 98.56 11 ASP B O 1
ATOM 748 N N . LEU B 1 12 ? 5.383 19.719 7.121 1 98.62 12 LEU B N 1
ATOM 749 C CA . LEU B 1 12 ? 4.062 19.188 7.426 1 98.62 12 LEU B CA 1
ATOM 750 C C . LEU B 1 12 ? 3.203 20.234 8.133 1 98.62 12 LEU B C 1
ATOM 752 O O . LEU B 1 12 ? 2.088 19.938 8.562 1 98.62 12 LEU B O 1
ATOM 756 N N . THR B 1 13 ? 3.6 21.469 8.242 1 98.06 13 THR B N 1
ATOM 757 C CA . THR B 1 13 ? 2.887 22.484 9.016 1 98.06 13 THR B CA 1
ATOM 758 C C . THR B 1 13 ? 1.507 22.734 8.422 1 98.06 13 THR B C 1
ATOM 760 O O . THR B 1 13 ? 0.55 23.016 9.148 1 98.06 13 THR B O 1
ATOM 763 N N . LEU B 1 14 ? 1.399 22.625 7.113 1 96.12 14 LEU B N 1
ATOM 764 C CA . LEU B 1 14 ? 0.119 22.844 6.453 1 96.12 14 LEU B CA 1
ATOM 765 C C . LEU B 1 14 ? -0.912 21.812 6.895 1 96.12 14 LEU B C 1
ATOM 767 O O . LEU B 1 14 ? -2.117 22.031 6.746 1 96.12 14 LEU B O 1
ATOM 771 N N . TYR B 1 15 ? -0.419 20.75 7.402 1 97.62 15 TYR B N 1
ATOM 772 C CA . TYR B 1 15 ? -1.316 19.688 7.828 1 97.62 15 TYR B CA 1
ATOM 773 C C . TYR B 1 15 ? -1.42 19.625 9.344 1 97.62 15 TYR B C 1
ATOM 775 O O . TYR B 1 15 ? -2.105 18.766 9.898 1 97.62 15 TYR B O 1
ATOM 783 N N . GLY B 1 16 ? -0.658 20.516 10.039 1 98.06 16 GLY B N 1
ATOM 784 C CA . GLY B 1 16 ? -0.698 20.516 11.5 1 98.06 16 GLY B CA 1
ATOM 785 C C . GLY B 1 16 ? 0.414 19.688 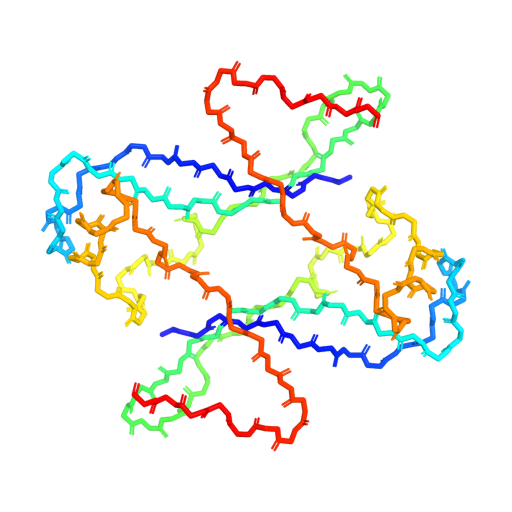12.125 1 98.06 16 GLY B C 1
ATOM 786 O O . GLY B 1 16 ? 0.312 19.281 13.281 1 98.06 16 GLY B O 1
ATOM 787 N N . GLY B 1 17 ? 1.43 19.328 11.328 1 98.38 17 GLY B N 1
ATOM 788 C CA . GLY B 1 17 ? 2.564 18.562 11.812 1 98.38 17 GLY B CA 1
ATOM 789 C C . GLY B 1 17 ? 3.844 19.375 11.891 1 98.38 17 GLY B C 1
ATOM 790 O O . GLY B 1 17 ? 3.811 20.594 11.836 1 98.38 17 GLY B O 1
ATOM 791 N N . PRO B 1 18 ? 4.941 18.672 12.109 1 98.44 18 PRO B N 1
ATOM 792 C CA . PRO B 1 18 ? 6.215 19.375 12.242 1 98.44 18 PRO B CA 1
ATOM 793 C C . PRO B 1 18 ? 6.695 19.969 10.914 1 98.44 18 PRO B C 1
ATOM 795 O O . PRO B 1 18 ? 6.383 19.438 9.844 1 98.44 18 PRO B O 1
ATOM 798 N N . ALA B 1 19 ? 7.516 21.031 10.953 1 98.31 19 ALA B N 1
ATOM 799 C CA . ALA B 1 19 ? 8.07 21.688 9.773 1 98.31 19 ALA B CA 1
ATOM 800 C C . ALA B 1 19 ? 9.117 20.797 9.102 1 98.31 19 ALA B C 1
ATOM 802 O O . ALA B 1 19 ? 9.188 20.734 7.867 1 98.31 19 ALA B O 1
ATOM 803 N N . ASP B 1 20 ? 9.883 20.078 9.93 1 97.88 20 ASP B N 1
ATOM 804 C CA . ASP B 1 20 ? 10.914 19.188 9.414 1 97.88 20 ASP B CA 1
ATOM 805 C C . ASP B 1 20 ? 10.43 17.734 9.406 1 97.88 20 ASP B C 1
ATOM 807 O O . ASP B 1 20 ? 11.094 16.859 9.945 1 97.88 20 ASP B O 1
ATOM 811 N N . GLY B 1 21 ? 9.328 17.531 8.648 1 98.25 21 GLY B N 1
ATOM 812 C CA . GLY B 1 21 ? 8.727 16.219 8.68 1 98.25 21 GLY B CA 1
ATOM 813 C C . GLY B 1 21 ? 9.023 15.391 7.434 1 98.25 21 GLY B C 1
ATOM 814 O O . GLY B 1 21 ? 9.852 15.781 6.613 1 98.25 21 GLY B O 1
ATOM 815 N N . TYR B 1 22 ? 8.453 14.227 7.355 1 98.31 22 TYR B N 1
ATOM 816 C CA . TYR B 1 22 ? 8.523 13.305 6.234 1 98.31 22 TYR B CA 1
ATOM 817 C C . TYR B 1 22 ? 7.156 12.68 5.953 1 98.31 22 TYR B C 1
ATOM 819 O O . TYR B 1 22 ? 6.395 12.406 6.879 1 98.31 22 TYR B O 1
ATOM 827 N N . PHE B 1 23 ? 6.891 12.477 4.637 1 98.25 23 PHE B N 1
ATOM 828 C CA . PHE B 1 23 ? 5.82 11.562 4.254 1 98.25 23 PHE B CA 1
ATOM 829 C C . PHE B 1 23 ? 6.352 10.141 4.086 1 98.25 23 PHE B C 1
ATOM 831 O O . PHE B 1 23 ? 7.449 9.945 3.564 1 98.25 23 PHE B O 1
ATOM 838 N N . ASP B 1 24 ? 5.629 9.195 4.504 1 97.31 24 ASP B N 1
ATOM 839 C CA . ASP B 1 24 ? 5.77 7.863 3.928 1 97.31 24 ASP B CA 1
ATOM 840 C C . ASP B 1 24 ? 5.141 7.797 2.537 1 97.31 24 ASP B C 1
ATOM 842 O O . ASP B 1 24 ? 3.92 7.918 2.396 1 97.31 24 ASP B O 1
ATOM 846 N N . ASN B 1 25 ? 5.988 7.617 1.534 1 97.75 25 ASN B N 1
ATOM 847 C CA . ASN B 1 25 ? 5.508 7.543 0.159 1 97.75 25 ASN B CA 1
ATOM 848 C C . ASN B 1 25 ? 5.625 6.125 -0.401 1 97.75 25 ASN B C 1
ATOM 850 O O . ASN B 1 25 ? 6.73 5.637 -0.635 1 97.75 25 ASN B O 1
ATOM 854 N N . TYR B 1 26 ? 4.492 5.418 -0.561 1 97.25 26 TYR B N 1
ATOM 855 C CA . TYR B 1 26 ? 4.434 4.082 -1.14 1 97.25 26 TYR B CA 1
ATOM 856 C C . TYR B 1 26 ? 4.43 4.145 -2.662 1 97.25 26 TYR B C 1
ATOM 858 O O . TYR B 1 26 ? 3.742 4.984 -3.252 1 97.25 26 TYR B O 1
ATOM 866 N N . SER B 1 27 ? 5.203 3.281 -3.275 1 96.81 27 SER B N 1
ATOM 867 C CA . SER B 1 27 ? 5.297 3.332 -4.73 1 96.81 27 SER B CA 1
ATOM 868 C C . SER B 1 27 ? 5.363 1.931 -5.328 1 96.81 27 SER B C 1
ATOM 870 O O . SER B 1 27 ? 5.688 0.967 -4.633 1 96.81 27 SER B O 1
ATOM 872 N N . ILE B 1 28 ? 4.914 1.81 -6.566 1 96.38 28 ILE B N 1
ATOM 873 C CA . ILE B 1 28 ? 5.043 0.638 -7.426 1 96.38 28 ILE B CA 1
ATOM 874 C C . ILE B 1 28 ? 5.781 1.018 -8.703 1 96.38 28 ILE B C 1
ATOM 876 O O . ILE B 1 28 ? 5.449 2.016 -9.352 1 96.38 28 ILE B O 1
ATOM 880 N N . GLN B 1 29 ? 6.836 0.242 -8.984 1 95.38 29 GLN B N 1
ATOM 881 C CA . GLN B 1 29 ? 7.543 0.524 -10.227 1 95.38 29 GLN B CA 1
ATOM 882 C C . GLN B 1 29 ? 7.773 -0.754 -11.031 1 95.38 29 GLN B C 1
ATOM 884 O O . GLN B 1 29 ? 7.941 -1.832 -10.461 1 95.38 29 GLN B O 1
ATOM 889 N N . LYS B 1 30 ? 7.633 -0.632 -12.289 1 93.88 30 LYS B N 1
ATOM 890 C CA . LYS B 1 30 ? 8.023 -1.697 -13.211 1 93.88 30 LYS B CA 1
ATOM 891 C C . LYS B 1 30 ? 9.211 -1.275 -14.062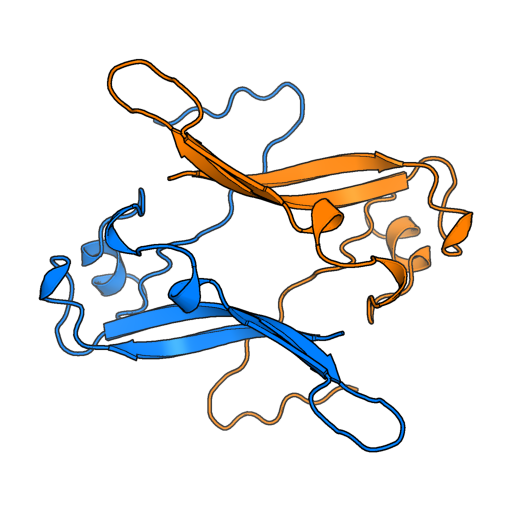 1 93.88 30 LYS B C 1
ATOM 893 O O . LYS B 1 30 ? 9.234 -0.17 -14.609 1 93.88 30 LYS B O 1
ATOM 898 N N . VAL B 1 31 ? 10.18 -2.148 -14.062 1 92.44 31 VAL B N 1
ATOM 899 C CA . VAL B 1 31 ? 11.391 -1.882 -14.836 1 92.44 31 VAL B CA 1
ATOM 900 C C . VAL B 1 31 ? 11.609 -2.988 -15.867 1 92.44 31 VAL B C 1
ATOM 902 O O . VAL B 1 31 ? 11.242 -4.145 -15.625 1 92.44 31 VAL B O 1
ATOM 905 N N . ASP B 1 32 ? 12.109 -2.527 -17.047 1 93.38 32 ASP B N 1
ATOM 906 C CA . ASP B 1 32 ? 12.602 -3.537 -17.984 1 93.38 32 ASP B CA 1
ATOM 907 C C . ASP B 1 32 ? 13.828 -4.25 -17.422 1 93.38 32 ASP B C 1
ATOM 909 O O . ASP B 1 32 ? 14.852 -3.617 -17.156 1 93.38 32 ASP B O 1
ATOM 913 N N . LEU B 1 33 ? 13.609 -5.523 -17.297 1 85.88 33 LEU B N 1
ATOM 914 C CA . LEU B 1 33 ? 14.68 -6.25 -16.625 1 85.88 33 LEU B CA 1
ATOM 915 C C . LEU B 1 33 ? 15.922 -6.336 -17.5 1 85.88 33 LEU B C 1
ATOM 917 O 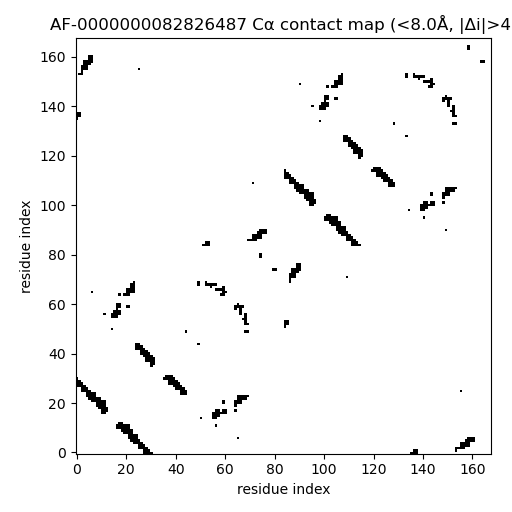O . LEU B 1 33 ? 17.031 -6.469 -17 1 85.88 33 LEU B O 1
ATOM 921 N N . GLU B 1 34 ? 15.719 -6.258 -18.859 1 93.25 34 GLU B N 1
ATOM 922 C CA . GLU B 1 34 ? 16.844 -6.359 -19.781 1 93.25 34 GLU B CA 1
ATOM 923 C C . GLU B 1 34 ? 17.562 -5.023 -19.922 1 93.25 34 GLU B C 1
ATOM 925 O O . GLU B 1 34 ? 18.797 -4.969 -19.875 1 93.25 34 GLU B O 1
ATOM 930 N N . THR B 1 35 ? 16.891 -3.924 -19.969 1 95.25 35 THR B N 1
ATOM 931 C CA . THR B 1 35 ? 17.484 -2.625 -20.266 1 95.25 35 THR B CA 1
ATOM 932 C C . THR B 1 35 ? 17.625 -1.789 -18.984 1 95.25 35 THR B C 1
ATOM 934 O O . THR B 1 35 ? 18.391 -0.835 -18.953 1 95.25 35 THR B O 1
ATOM 937 N N . GLY B 1 36 ? 16.797 -2.045 -18.031 1 91.12 36 GLY B N 1
ATOM 938 C CA . GLY B 1 36 ? 16.766 -1.26 -16.797 1 91.12 36 GLY B CA 1
ATOM 939 C C . GLY B 1 36 ? 15.883 -0.031 -16.891 1 91.12 36 GLY B C 1
ATOM 940 O O . GLY B 1 36 ? 15.859 0.794 -15.984 1 91.12 36 GLY B O 1
ATOM 941 N N . GLU B 1 37 ? 15.156 0.036 -18 1 95.5 37 GLU B N 1
ATOM 942 C CA . GLU B 1 37 ? 14.312 1.206 -18.219 1 95.5 37 GLU B CA 1
ATOM 943 C C . GLU B 1 37 ? 13.047 1.141 -17.359 1 95.5 37 GLU B C 1
ATOM 945 O O . GLU B 1 37 ? 12.43 0.08 -17.234 1 95.5 37 GLU B O 1
ATOM 950 N N . LEU B 1 38 ? 12.664 2.35 -16.75 1 94.81 38 LEU B N 1
ATOM 951 C CA . LEU B 1 38 ? 11.422 2.461 -16 1 94.81 38 LEU B CA 1
ATOM 952 C C . LEU B 1 38 ? 10.219 2.42 -16.938 1 94.81 38 LEU B C 1
ATOM 954 O O . LEU B 1 38 ? 10.086 3.271 -17.828 1 94.81 38 LEU B O 1
ATOM 958 N N . LEU B 1 39 ? 9.359 1.366 -16.797 1 94.38 39 LEU B N 1
ATOM 959 C CA . LEU B 1 39 ? 8.195 1.178 -17.656 1 94.38 39 LEU B CA 1
ATOM 960 C C . LEU B 1 39 ? 6.949 1.783 -17.031 1 94.38 39 LEU B C 1
ATOM 962 O O . LEU B 1 39 ? 6.051 2.248 -17.734 1 94.38 39 LEU B O 1
ATOM 966 N N . PHE B 1 40 ? 6.891 1.776 -15.797 1 93.94 40 PHE B N 1
ATOM 967 C CA . PHE B 1 40 ? 5.723 2.225 -15.047 1 93.94 40 PHE B CA 1
ATOM 968 C C . PHE B 1 40 ? 6.125 2.719 -13.664 1 93.94 40 PHE B C 1
ATOM 970 O O . PHE B 1 40 ? 6.996 2.133 -13.016 1 93.94 40 PHE B O 1
ATOM 977 N N . PHE B 1 41 ? 5.578 3.799 -13.195 1 95.88 41 PHE B N 1
ATOM 978 C CA . PHE B 1 41 ? 5.797 4.305 -11.852 1 95.88 41 PHE B CA 1
ATOM 979 C C . PHE B 1 41 ? 4.516 4.91 -11.281 1 95.88 41 PHE B C 1
ATOM 981 O O . PHE B 1 41 ? 3.865 5.723 -11.945 1 95.88 41 PHE B O 1
ATOM 988 N N . TRP B 1 42 ? 4.094 4.391 -10.219 1 96.25 42 TRP B N 1
ATOM 989 C CA . TRP B 1 42 ? 2.965 4.902 -9.445 1 96.25 42 TRP B CA 1
ATOM 990 C C . TRP B 1 42 ? 3.373 5.172 -8 1 96.25 42 TRP B C 1
ATOM 992 O O . TRP B 1 42 ? 4.113 4.391 -7.402 1 96.25 42 TRP B O 1
ATOM 1002 N N . ASN B 1 43 ? 3.002 6.289 -7.449 1 96.75 43 ASN B N 1
ATOM 1003 C CA . ASN B 1 43 ? 3.197 6.508 -6.02 1 96.75 43 ASN B CA 1
ATOM 1004 C C . ASN B 1 43 ? 1.976 7.16 -5.379 1 96.75 43 ASN B C 1
ATOM 1006 O O . ASN B 1 43 ? 1.254 7.914 -6.035 1 96.75 43 ASN B O 1
ATOM 1010 N N . VAL B 1 44 ? 1.745 6.957 -4.145 1 96.75 44 VAL B N 1
ATOM 1011 C CA . VAL B 1 44 ? 0.498 7.309 -3.475 1 96.75 44 VAL B CA 1
ATOM 1012 C C . VAL B 1 44 ? 0.391 8.828 -3.348 1 96.75 44 VAL B C 1
ATOM 1014 O O . VAL B 1 44 ? -0.699 9.391 -3.473 1 96.75 44 VAL B O 1
ATOM 1017 N N . LEU B 1 45 ? 1.469 9.562 -3.18 1 97.25 45 LEU B N 1
ATOM 1018 C CA . LEU B 1 45 ? 1.416 11.008 -2.967 1 97.25 45 LEU B CA 1
ATOM 1019 C C . LEU B 1 45 ? 0.946 11.727 -4.227 1 97.25 45 LEU B C 1
ATOM 1021 O O . LEU B 1 45 ? 0.435 12.844 -4.156 1 97.25 45 LEU B O 1
ATOM 1025 N N . ALA B 1 46 ? 1.104 11.039 -5.418 1 95.38 46 ALA B N 1
ATOM 1026 C CA . ALA B 1 46 ? 0.663 11.625 -6.68 1 95.38 46 ALA B CA 1
ATOM 1027 C C . ALA B 1 46 ? -0.835 11.422 -6.887 1 95.38 46 ALA B C 1
ATOM 1029 O O . ALA B 1 46 ? -1.442 12.055 -7.75 1 95.38 46 ALA B O 1
ATOM 1030 N N . HIS B 1 47 ? -1.516 10.578 -6.062 1 93.5 47 HIS B N 1
ATOM 1031 C CA . HIS B 1 47 ? -2.879 10.18 -6.395 1 93.5 47 HIS B CA 1
ATOM 1032 C C . HIS B 1 47 ? -3.82 10.398 -5.215 1 93.5 47 HIS B C 1
ATOM 1034 O O . HIS B 1 47 ? -5.039 10.461 -5.391 1 93.5 47 HIS B O 1
ATOM 1040 N N . VAL B 1 48 ? -3.248 10.445 -4.02 1 94.19 48 VAL B N 1
ATOM 1041 C CA . VAL B 1 48 ? -4.066 10.586 -2.818 1 94.19 48 VAL B CA 1
ATOM 1042 C C . VAL B 1 48 ? -3.625 11.82 -2.029 1 94.19 48 VAL B C 1
ATOM 1044 O O . VAL B 1 48 ? -2.436 11.992 -1.757 1 94.19 48 VAL B O 1
ATOM 1047 N N . ASP B 1 49 ? -4.547 12.633 -1.613 1 94.69 49 ASP B N 1
ATOM 1048 C CA . ASP B 1 49 ? -4.258 13.812 -0.795 1 94.69 49 ASP B CA 1
ATOM 1049 C C . ASP B 1 49 ? -4.02 13.414 0.662 1 94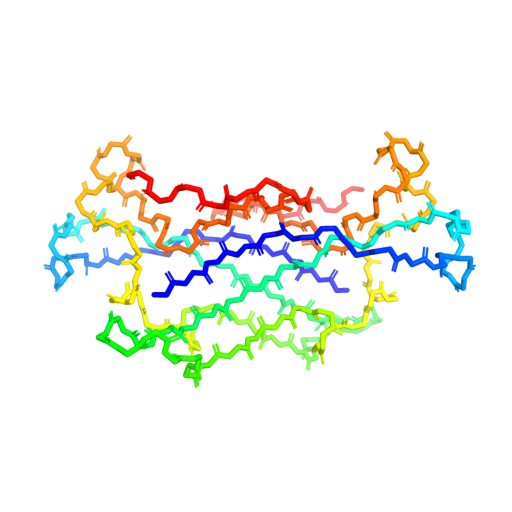.69 49 ASP B C 1
ATOM 1051 O O . ASP B 1 49 ? -4.914 12.883 1.321 1 94.69 49 ASP B O 1
ATOM 1055 N N . PRO B 1 50 ? -2.812 13.711 1.181 1 96.5 50 PRO B N 1
ATOM 1056 C CA . PRO B 1 50 ? -2.557 13.375 2.584 1 96.5 50 PRO B CA 1
ATOM 1057 C C . PRO B 1 50 ? -3.568 14.008 3.535 1 96.5 50 PRO B C 1
ATOM 1059 O O . PRO B 1 50 ? -3.756 13.516 4.656 1 96.5 50 PRO B O 1
ATOM 1062 N N . GLU B 1 51 ? -4.191 15.008 3.066 1 94.38 51 GLU B N 1
ATOM 1063 C CA . GLU B 1 51 ? -5.188 15.672 3.902 1 94.38 51 GLU B CA 1
ATOM 1064 C C . GLU B 1 51 ? -6.34 14.727 4.238 1 94.38 51 GLU B C 1
ATOM 1066 O O . GLU B 1 51 ? -7.062 14.945 5.211 1 94.38 51 GLU B O 1
ATOM 1071 N N . ASP B 1 52 ? -6.496 13.727 3.412 1 92.88 52 ASP B N 1
ATOM 1072 C CA . ASP B 1 52 ? -7.594 12.781 3.598 1 92.88 52 ASP B CA 1
ATOM 1073 C C . ASP B 1 52 ? -7.246 11.734 4.652 1 92.88 52 ASP B C 1
ATOM 1075 O O . ASP B 1 52 ? -8.086 10.906 5.016 1 92.88 52 ASP B O 1
ATOM 1079 N N . SER B 1 53 ? -5.988 11.789 5.18 1 94.38 53 SER B N 1
ATOM 1080 C CA . SER B 1 53 ? -5.531 10.773 6.121 1 94.38 53 SER B CA 1
ATOM 1081 C C . SER B 1 53 ? -6.387 10.766 7.387 1 94.38 53 SER B C 1
ATOM 1083 O O . SER B 1 53 ? -6.781 11.82 7.879 1 94.38 53 SER B O 1
ATOM 1085 N N . MET B 1 54 ? -6.598 9.555 7.926 1 91.5 54 MET B N 1
ATOM 1086 C CA . MET B 1 54 ? -7.277 9.422 9.211 1 91.5 54 MET B CA 1
ATOM 1087 C C . MET B 1 54 ? -6.309 9.633 10.367 1 91.5 54 MET B C 1
ATOM 1089 O O . MET B 1 54 ? -6.727 9.812 11.516 1 91.5 54 MET B O 1
ATOM 1093 N N . LEU B 1 55 ? -5.062 9.578 10.086 1 94.94 55 LEU B N 1
ATOM 1094 C CA . LEU B 1 55 ? -4.031 9.859 11.078 1 94.94 55 LEU B CA 1
ATOM 1095 C C . LEU B 1 55 ? -3.623 11.328 11.031 1 94.94 55 LEU B C 1
ATOM 1097 O O . LEU B 1 55 ? -3.322 11.859 9.961 1 94.94 55 LEU B O 1
ATOM 1101 N N . PRO B 1 56 ? -3.684 11.992 12.188 1 97.06 56 PRO B N 1
ATOM 1102 C CA . PRO B 1 56 ? -3.271 13.391 12.172 1 97.06 56 PRO B CA 1
ATOM 1103 C C . PRO B 1 56 ? -1.774 13.562 11.914 1 97.06 56 PRO B C 1
ATOM 1105 O O . PRO B 1 56 ? -0.969 12.758 12.383 1 97.06 56 PRO B O 1
ATOM 1108 N N . ALA B 1 57 ? -1.372 14.625 11.25 1 98.19 57 ALA B N 1
ATOM 1109 C CA . ALA B 1 57 ? 0.035 14.891 10.961 1 98.19 57 ALA B CA 1
ATOM 1110 C C . ALA B 1 57 ? 0.832 15.078 12.25 1 98.19 57 ALA B C 1
ATOM 1112 O O . ALA B 1 57 ? 2.045 14.852 12.273 1 98.19 57 ALA B O 1
ATOM 1113 N N . SER B 1 58 ? 0.197 15.445 13.266 1 98.19 58 SER B N 1
ATOM 1114 C CA . SER B 1 58 ? 0.865 15.633 14.547 1 98.19 58 SER B CA 1
ATOM 1115 C C . SER B 1 58 ? 1.411 14.312 15.086 1 98.19 58 SER B C 1
ATOM 1117 O O . SER B 1 58 ? 2.316 14.305 15.922 1 98.19 58 SER B O 1
ATOM 1119 N N . SER B 1 59 ? 0.843 13.219 14.586 1 97.88 59 SER B N 1
ATOM 1120 C CA . SER B 1 59 ? 1.344 11.914 15.016 1 97.88 59 SER B CA 1
ATOM 1121 C C . SER B 1 59 ? 2.793 11.711 14.586 1 97.88 59 SER B C 1
ATOM 1123 O O . SER B 1 59 ? 3.496 10.867 15.141 1 97.88 59 SER B O 1
ATOM 1125 N N . ALA B 1 60 ? 3.289 12.492 13.633 1 98.25 60 ALA B N 1
ATOM 1126 C CA . ALA B 1 60 ? 4.664 12.398 13.156 1 98.25 60 ALA B CA 1
ATOM 1127 C C . ALA B 1 60 ? 5.66 12.656 14.281 1 98.25 60 ALA B C 1
ATOM 1129 O O . ALA B 1 60 ? 6.734 12.047 14.32 1 98.25 60 ALA B O 1
ATOM 1130 N N . ALA B 1 61 ? 5.312 13.477 15.195 1 97.56 61 ALA B N 1
ATOM 1131 C CA . ALA B 1 61 ? 6.215 13.875 16.281 1 97.56 61 ALA B CA 1
ATOM 1132 C C . ALA B 1 61 ? 6.652 12.664 17.094 1 97.56 61 ALA B C 1
ATOM 1134 O O . ALA B 1 61 ? 7.762 12.641 17.641 1 97.56 61 ALA B O 1
ATOM 1135 N N . SER B 1 62 ? 5.805 11.648 17.109 1 97.38 62 SER B N 1
ATOM 1136 C CA . SER B 1 62 ? 6.098 10.461 17.906 1 97.38 62 SER B CA 1
ATOM 1137 C C . SER B 1 62 ? 6.777 9.391 17.062 1 97.38 62 SER B C 1
ATOM 1139 O O . SER B 1 62 ? 7.039 8.281 17.547 1 97.38 62 SER B O 1
ATOM 1141 N N . SER B 1 63 ? 7.02 9.602 15.867 1 96.88 63 SER B N 1
ATOM 1142 C CA . SER B 1 63 ? 7.594 8.633 14.945 1 96.88 63 SER B CA 1
ATOM 1143 C C . SER B 1 63 ? 8.695 9.258 14.102 1 96.88 63 SER B C 1
ATOM 1145 O O . SER B 1 63 ? 8.672 9.164 12.875 1 96.88 63 SER B O 1
ATOM 1147 N N . HIS B 1 64 ? 9.664 9.984 14.758 1 97.25 64 HIS B N 1
ATOM 1148 C CA . HIS B 1 64 ? 10.828 10.57 14.094 1 97.25 64 HIS B CA 1
ATOM 1149 C C . HIS B 1 64 ? 10.398 11.57 13.023 1 97.25 64 HIS B C 1
ATOM 1151 O O . HIS B 1 64 ? 11.039 11.672 11.977 1 97.25 64 HIS B O 1
ATOM 1157 N N . ASN B 1 65 ? 9.242 12.242 13.195 1 98.25 65 ASN B N 1
ATOM 1158 C CA . ASN B 1 65 ? 8.648 13.258 12.328 1 98.25 65 ASN B CA 1
ATOM 1159 C C . ASN B 1 65 ? 8.211 12.672 10.992 1 98.25 65 ASN B C 1
ATOM 1161 O O . ASN B 1 65 ? 8.125 13.391 9.992 1 98.25 65 ASN B O 1
ATOM 1165 N N . ILE B 1 66 ? 8.016 11.281 10.953 1 97.75 66 ILE B N 1
ATOM 1166 C CA . ILE B 1 66 ? 7.461 10.609 9.789 1 97.75 66 ILE B CA 1
ATOM 1167 C C . ILE B 1 66 ? 5.945 10.484 9.945 1 97.75 66 ILE B C 1
ATOM 1169 O O . ILE B 1 66 ? 5.457 9.961 10.945 1 97.75 66 ILE B O 1
ATOM 1173 N N . TRP B 1 67 ? 5.227 11.062 8.992 1 98.25 67 TRP B N 1
ATOM 1174 C CA . TRP B 1 67 ? 3.777 10.906 8.953 1 98.25 67 TRP B CA 1
ATOM 1175 C C . TRP B 1 67 ? 3.377 9.766 8.023 1 98.25 67 TRP B C 1
ATOM 1177 O O . TRP B 1 67 ? 3.508 9.867 6.805 1 98.25 67 TRP B O 1
ATOM 1187 N N . ASP B 1 68 ? 2.896 8.648 8.609 1 96.94 68 ASP B N 1
ATOM 1188 C CA . ASP B 1 68 ? 2.357 7.535 7.828 1 96.94 68 ASP B CA 1
ATOM 1189 C C . ASP B 1 68 ? 0.895 7.777 7.465 1 96.94 68 ASP B C 1
ATOM 1191 O O . ASP B 1 68 ? 0.009 7.051 7.918 1 96.94 68 ASP B O 1
ATOM 1195 N N . CYS B 1 69 ? 0.719 8.703 6.652 1 96.31 69 CYS B N 1
ATOM 1196 C CA . CYS B 1 69 ? -0.628 9.188 6.375 1 96.31 69 CYS B CA 1
ATOM 1197 C C . CYS B 1 69 ? -1.438 8.141 5.613 1 96.31 69 CYS B C 1
ATOM 1199 O O . CYS B 1 69 ? -2.662 8.25 5.52 1 96.31 69 CYS B O 1
ATOM 1201 N N . PHE B 1 70 ? -0.767 7.027 5.113 1 96.38 70 PHE B N 1
ATOM 1202 C CA . PHE B 1 70 ? -1.459 5.984 4.363 1 96.38 70 PHE B CA 1
ATOM 1203 C C . PHE B 1 70 ? -1.242 4.621 5.008 1 96.38 70 PHE B C 1
ATOM 1205 O O . PHE B 1 70 ? -1.115 3.613 4.309 1 96.38 70 PHE B O 1
ATOM 1212 N N . HIS B 1 71 ? -1.131 4.625 6.238 1 93.75 71 HIS B N 1
ATOM 1213 C CA . HIS B 1 71 ? -0.96 3.383 6.984 1 93.75 71 HIS B CA 1
ATOM 1214 C C . HIS B 1 71 ? -2.033 2.365 6.609 1 93.75 71 HIS B C 1
ATOM 1216 O O . HIS B 1 71 ? -3.221 2.695 6.57 1 93.75 71 HIS B O 1
ATOM 1222 N N . VAL B 1 72 ? -1.653 1.186 6.316 1 94.56 72 VAL B N 1
ATOM 1223 C CA . VAL B 1 72 ? -2.568 0.146 5.855 1 94.56 72 VAL B CA 1
ATOM 1224 C C . VAL B 1 72 ? -3.02 -0.706 7.043 1 94.56 72 VAL B C 1
ATOM 1226 O O . VAL B 1 72 ? -2.189 -1.22 7.797 1 94.56 72 VAL B O 1
ATOM 1229 N N . ASN B 1 73 ? -4.375 -0.866 7.191 1 91.44 73 ASN B N 1
ATOM 1230 C CA . ASN B 1 73 ? -4.965 -1.74 8.195 1 91.44 73 ASN B CA 1
ATOM 1231 C C . ASN B 1 73 ? -5.363 -3.09 7.605 1 91.44 73 ASN B C 1
ATOM 1233 O O . ASN B 1 73 ? -5.91 -3.15 6.504 1 91.44 73 ASN B O 1
ATOM 1237 N N . SER B 1 74 ? -5.027 -4.113 8.297 1 92 74 SER B N 1
ATOM 1238 C CA . SER B 1 74 ? -5.496 -5.422 7.855 1 92 74 SER B CA 1
ATOM 1239 C C . SER B 1 74 ? -6.984 -5.602 8.133 1 92 74 SER B C 1
ATOM 1241 O O . SER B 1 74 ? -7.473 -5.211 9.195 1 92 74 SER B O 1
ATOM 1243 N N . VAL B 1 75 ? -7.672 -6.035 7.121 1 87.5 75 VAL B N 1
ATOM 1244 C CA . VAL B 1 75 ? -9.102 -6.293 7.285 1 87.5 75 VAL B CA 1
ATOM 1245 C C . VAL B 1 75 ? -9.359 -7.797 7.242 1 87.5 75 VAL B C 1
ATOM 1247 O O . VAL B 1 75 ? -8.914 -8.484 6.32 1 87.5 75 VAL B O 1
ATOM 1250 N N . GLU B 1 76 ? -9.555 -8.414 8.344 1 72 76 GLU B N 1
ATOM 1251 C CA . GLU B 1 76 ? -9.961 -9.812 8.375 1 72 76 GLU B CA 1
ATOM 1252 C C . GLU B 1 76 ? -11.438 -9.961 8.023 1 72 76 GLU B C 1
ATOM 1254 O O . GLU B 1 76 ? -12.266 -9.125 8.398 1 72 76 GLU B O 1
ATOM 1259 N N . GLU B 1 77 ? -11.617 -10.844 7.016 1 59.88 77 GLU B N 1
ATOM 1260 C CA . GLU B 1 77 ? -13.031 -11.148 6.816 1 59.88 77 GLU B CA 1
ATOM 1261 C C . GLU B 1 77 ? -13.695 -11.586 8.125 1 59.88 77 GLU B C 1
ATOM 1263 O O . GLU B 1 77 ? -13.141 -12.406 8.859 1 59.88 77 GLU B O 1
ATOM 1268 N N . GLY B 1 78 ? -14.734 -10.914 8.523 1 54.16 78 GLY B N 1
ATOM 1269 C CA . GLY B 1 78 ? -15.555 -11.062 9.719 1 54.16 78 GLY B CA 1
ATOM 1270 C C . GLY B 1 78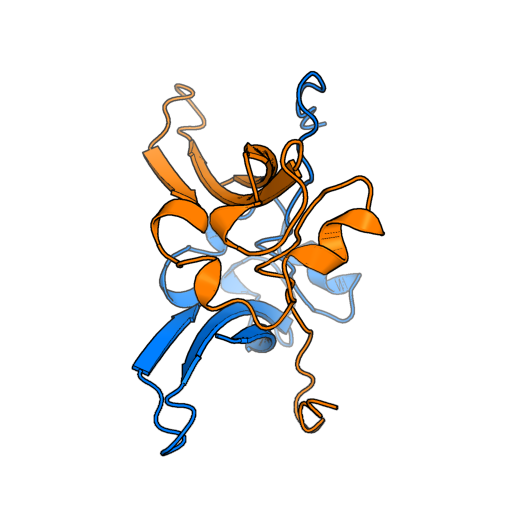 ? -15.242 -10.023 10.781 1 54.16 78 GLY B C 1
ATOM 1271 O O . GLY B 1 78 ? -15.922 -9.953 11.805 1 54.16 78 GLY B O 1
ATOM 1272 N N . ARG B 1 79 ? -14.016 -9.695 10.672 1 47.06 79 ARG B N 1
ATOM 1273 C CA . ARG B 1 79 ? -13.781 -8.734 11.742 1 47.06 79 ARG B CA 1
ATOM 1274 C C . ARG B 1 79 ? -14.156 -7.32 11.312 1 47.06 79 ARG B C 1
ATOM 1276 O O . ARG B 1 79 ? -13.859 -6.914 10.188 1 47.06 79 ARG B O 1
ATOM 1283 N N . THR B 1 80 ? -15.148 -6.824 11.773 1 40.38 80 THR B N 1
ATOM 1284 C CA . THR B 1 80 ? -15.617 -5.441 11.688 1 40.38 80 THR B CA 1
ATOM 1285 C C . THR B 1 80 ? -14.477 -4.469 11.969 1 40.38 80 THR B C 1
ATOM 1287 O O . THR B 1 80 ? -13.734 -4.637 12.938 1 40.38 80 THR B O 1
ATOM 1290 N N . ILE B 1 81 ? -14.031 -3.736 10.977 1 45.72 81 ILE B N 1
ATOM 1291 C CA . ILE B 1 81 ? -13.062 -2.662 11.188 1 45.72 81 ILE B CA 1
ATOM 1292 C C . ILE B 1 81 ? -13.609 -1.683 12.227 1 45.72 81 ILE B C 1
ATOM 1294 O O . ILE B 1 81 ? -14.719 -1.159 12.078 1 45.72 81 ILE B O 1
ATOM 1298 N N . HIS B 1 82 ? -13.164 -1.837 13.5 1 40.09 82 HIS B N 1
ATOM 1299 C CA . HIS B 1 82 ? -13.586 -0.858 14.5 1 40.09 82 HIS B CA 1
ATOM 1300 C C . HIS B 1 82 ? -12.672 0.363 14.492 1 40.09 82 HIS B C 1
ATOM 1302 O O . HIS B 1 82 ? -11.445 0.228 14.406 1 40.09 82 HIS B O 1
ATOM 1308 N N . PHE B 1 83 ? -13.219 1.366 13.914 1 40.88 83 PHE B N 1
ATOM 1309 C CA . PHE B 1 83 ? -12.586 2.678 14.039 1 40.88 83 PHE B CA 1
ATOM 1310 C C . PHE B 1 83 ? -12.773 3.23 15.445 1 40.88 83 PHE B C 1
ATOM 1312 O O . PHE B 1 83 ? -13.891 3.266 15.969 1 40.88 83 PHE B O 1
ATOM 1319 N N . SER B 1 84 ? -11.977 2.639 16.344 1 37.66 84 SER B N 1
ATOM 1320 C CA . SER B 1 84 ? -12.148 3.344 17.609 1 37.66 84 SER B CA 1
ATOM 1321 C C . SER B 1 84 ? -11.391 4.672 17.609 1 37.66 84 SER B C 1
ATOM 1323 O O . SER B 1 84 ? -10.383 4.816 16.922 1 37.66 84 SER B O 1
#

Sequence (168 aa):
MFTALKQVLADLTLYGGPADGYFDNYSIQKVDLETGELLFFWNVLAHVDPEDSMLPASSAASSHNIWDCFHVNSVEEGRTIHFSMFTALKQVLADLTLYGGPADGYFDNYSIQKVDLETGELLFFWNVLAHVDPEDSMLPASSAASSHNIWDCFHVNSVEEGRTIHFS

Radius of gyration: 17.31 Å; Cα contacts (8 Å, |Δi|>4): 335; chains: 2; bounding box: 45×47×38 Å

pLDDT: mean 90.73, std 15.21, range [37.47, 98.62]

Secondary structure (DSSP, 8-state):
-EEEEEEEEE-GGGGTS-SSEEEEEEEEEEE-TTT--EEEEEEGGGTS-GGG-SS-GGGGGGTTTEE-TTPPEEE-TTS-----/-EEEEEEEEE-GGGGTS-SSEEEEEEEEEEE-TTT--EEEEEEGGGTS-GGG-SS-GGGGGGTTTEE-TTPPEEE-TTS-----

Foldseek 3Di:
DDKDWDWDFAQCVVQPAHGGATETKIKDWDADPVPRHTPDIDICVVPDPLSVAPDGQNVCVVVVRYDDSPDDDDDDVVDDPDPD/DDKDWDWDFAQCVVQPAHGGATEGKIKDWDADPVPRHTPDIDICVVPDPLSPAPDGQNCCVVVVRYDDSPDDDDDDVVDDPDPD

Solvent-accessible surface area (backbone atoms only — not comparable to full-atom values): 9506 Å² total; per-residue (Å²): 75,50,37,33,32,34,75,40,81,37,67,30,48,90,63,60,19,52,60,84,15,23,38,57,37,44,34,43,34,32,53,38,86,88,80,63,45,80,75,42,77,48,46,46,73,83,76,46,65,67,83,43,28,78,53,62,36,50,58,5,71,80,48,87,26,37,26,61,43,70,58,68,40,78,44,52,92,86,52,74,84,72,83,122,76,49,36,33,33,34,76,39,82,37,67,29,50,90,64,59,20,51,59,83,17,25,37,58,36,45,34,43,34,31,55,37,85,87,80,62,45,81,74,42,78,46,46,47,73,83,76,45,65,66,83,43,28,78,53,62,36,51,57,5,71,80,47,89,26,37,26,59,42,69,59,65,40,79,45,51,92,86,53,73,86,74,84,122

InterPro domains:
  IPR039535 Aryl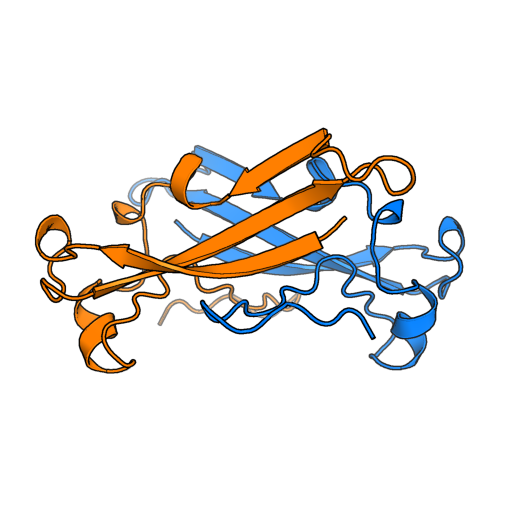sulfotransferase-like [PF14269] (3-77)
  IPR053143 Arylsulfate Sulfotransferase [PTHR35340] (2-77)

Organism: NCBI:txid227866